Protein AF-A0A439LH91-F1 (afdb_monomer)

Nearest PDB structures (foldseek):
  4nkg-assembly1_B  TM=7.938E-01  e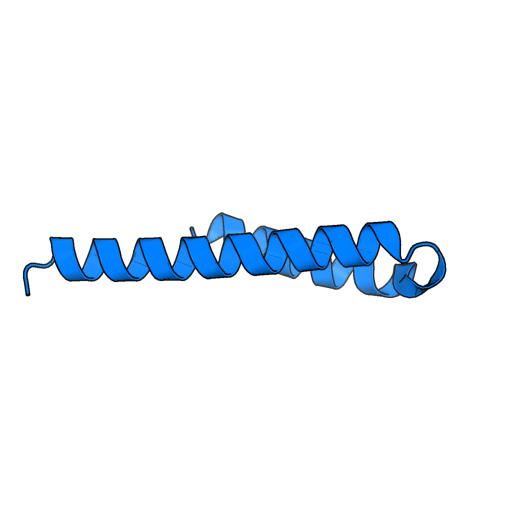=2.168E+00  Homo sapiens

Sequence (53 aa):
MSDLDKMRKKVRKLQLRAAIAKMALQDLVEGLPGKWADIQEVAEKTQAVYAEL

pLDDT: mean 87.81, std 5.09, range [59.19, 93.12]

Solvent-accessible surface area (backbone atoms only — not comparable to full-atom values): 2968 Å² total; per-residue (Å²): 131,58,70,67,56,54,49,53,53,50,52,55,52,34,51,52,50,34,54,52,33,52,50,54,44,50,57,42,62,73,43,56,79,82,42,59,85,49,48,61,60,45,48,51,55,29,51,53,40,56,73,72,90

Mean predicted aligned error: 5.01 Å

Structure (mmCIF, N/CA/C/O backbone):
data_AF-A0A439LH91-F1
#
_entry.id   AF-A0A439LH91-F1
#
loop_
_atom_site.group_PDB
_atom_site.id
_atom_site.type_symbol
_atom_site.label_atom_id
_atom_site.label_alt_id
_atom_site.label_comp_id
_atom_site.label_asym_id
_atom_site.label_ent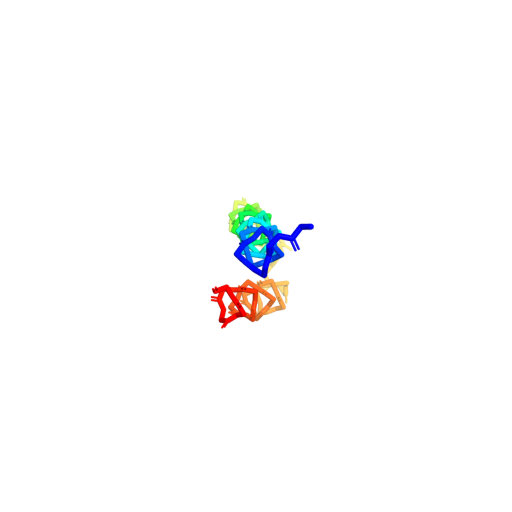ity_id
_atom_site.label_seq_id
_atom_site.pdbx_PDB_ins_code
_atom_site.Cartn_x
_atom_site.Cartn_y
_atom_site.Cartn_z
_atom_site.occupancy
_atom_site.B_iso_or_equiv
_atom_site.auth_seq_id
_atom_site.auth_comp_id
_atom_site.auth_asym_id
_atom_site.auth_atom_id
_atom_site.pdbx_PDB_model_num
ATOM 1 N N . MET A 1 1 ? -12.536 2.498 26.003 1.00 59.19 1 MET A N 1
ATOM 2 C CA . MET A 1 1 ? -12.421 3.029 24.625 1.00 59.19 1 MET A CA 1
ATOM 3 C C . MET A 1 1 ? -13.724 2.742 23.917 1.00 59.19 1 MET A C 1
ATOM 5 O O . MET A 1 1 ? -14.104 1.575 23.866 1.00 59.19 1 MET A O 1
ATOM 9 N N . SER A 1 2 ? -14.394 3.789 23.441 1.00 83.19 2 SER A N 1
ATOM 10 C CA . SER A 1 2 ? -15.626 3.661 22.661 1.00 83.19 2 SER A CA 1
ATOM 11 C C . SER A 1 2 ? -15.333 2.904 21.361 1.00 83.19 2 SER A C 1
ATOM 13 O O . SER A 1 2 ? -14.207 2.944 20.856 1.00 83.19 2 SER A O 1
ATOM 15 N N . ASP A 1 3 ? -16.316 2.211 20.793 1.00 84.12 3 ASP A N 1
ATOM 16 C CA . ASP A 1 3 ?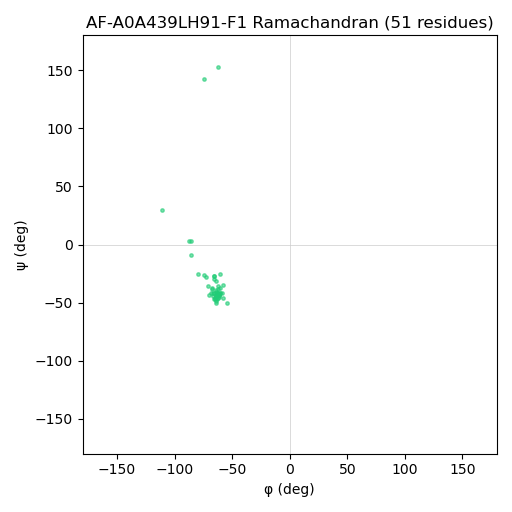 -16.148 1.558 19.491 1.00 84.12 3 ASP A CA 1
ATOM 17 C C . ASP A 1 3 ? -15.812 2.564 18.375 1.00 84.12 3 ASP A C 1
ATOM 19 O O . ASP A 1 3 ? -15.067 2.231 17.450 1.00 84.12 3 ASP A O 1
ATOM 23 N N . LEU A 1 4 ? -16.204 3.834 18.542 1.00 84.38 4 LEU A N 1
ATOM 24 C CA . LEU A 1 4 ? -15.771 4.946 17.688 1.00 84.38 4 LEU A CA 1
ATOM 25 C C . LEU A 1 4 ? -14.254 5.189 17.741 1.00 84.38 4 LEU A C 1
ATOM 27 O O . LEU A 1 4 ? -13.640 5.451 16.705 1.00 84.38 4 LEU A O 1
ATOM 31 N N . ASP A 1 5 ? -13.620 5.052 18.909 1.00 86.81 5 ASP A N 1
ATOM 32 C CA . ASP A 1 5 ? -12.163 5.202 19.036 1.00 86.81 5 ASP A CA 1
ATOM 33 C C . ASP A 1 5 ? -11.427 4.065 18.322 1.00 86.81 5 ASP A C 1
ATOM 35 O O . ASP A 1 5 ? -10.386 4.278 17.691 1.00 86.81 5 ASP A O 1
ATOM 39 N N . LYS A 1 6 ? -11.973 2.844 18.394 1.00 87.25 6 LYS A N 1
ATOM 40 C CA . LYS A 1 6 ? -11.421 1.678 17.692 1.00 87.25 6 LYS A CA 1
ATOM 41 C C . LYS A 1 6 ? -11.548 1.846 16.179 1.00 87.25 6 LYS A C 1
ATOM 43 O O . LYS A 1 6 ? -10.575 1.591 15.469 1.00 87.2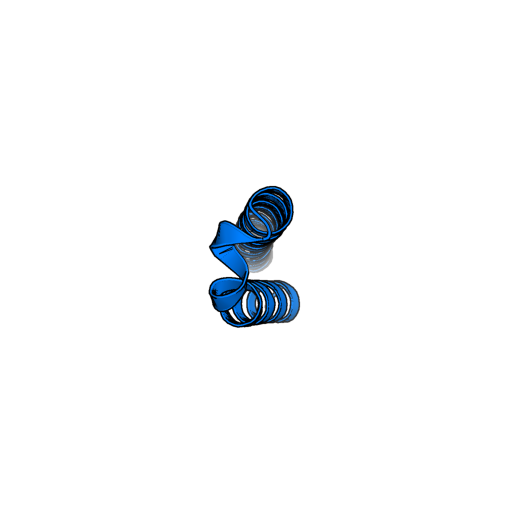5 6 LYS A O 1
ATOM 48 N N . MET A 1 7 ? -12.702 2.307 15.687 1.00 86.88 7 MET A N 1
ATOM 49 C CA . MET A 1 7 ? -12.903 2.589 14.260 1.00 86.88 7 MET A CA 1
ATOM 50 C C . MET A 1 7 ? -11.972 3.698 13.769 1.00 86.88 7 MET A C 1
ATOM 52 O O . MET A 1 7 ? -11.268 3.502 12.781 1.00 86.88 7 MET A O 1
ATOM 56 N N . ARG A 1 8 ? -11.861 4.815 14.498 1.00 87.62 8 ARG A N 1
ATOM 57 C CA . ARG A 1 8 ? -10.957 5.917 14.133 1.00 87.62 8 ARG A CA 1
ATOM 58 C C . ARG A 1 8 ? -9.498 5.461 14.048 1.00 87.62 8 ARG A C 1
ATOM 60 O O . ARG A 1 8 ? -8.791 5.842 13.117 1.00 87.62 8 ARG A O 1
ATOM 67 N N . LYS A 1 9 ? -9.038 4.621 14.984 1.00 90.38 9 LYS A N 1
ATOM 68 C CA . LYS A 1 9 ? -7.684 4.039 14.937 1.00 90.38 9 LYS A CA 1
ATOM 69 C C . LYS A 1 9 ? -7.481 3.130 13.724 1.00 90.38 9 LYS A C 1
ATOM 71 O O . LYS A 1 9 ? -6.416 3.189 13.113 1.00 90.38 9 LYS A O 1
ATOM 76 N N . LYS A 1 10 ? -8.481 2.316 13.365 1.00 88.25 10 LYS A N 1
ATOM 77 C CA . LYS A 1 10 ? -8.432 1.454 12.173 1.00 88.25 10 LYS A CA 1
ATOM 78 C C . LYS A 1 10 ? -8.351 2.276 10.887 1.00 88.25 10 LYS A C 1
ATOM 80 O O . LYS A 1 10 ? -7.415 2.072 10.123 1.00 88.25 10 LYS A O 1
ATOM 85 N N . VAL A 1 11 ? -9.236 3.259 10.711 1.00 90.62 11 VAL A N 1
ATOM 86 C CA . VAL A 1 11 ? -9.229 4.153 9.537 1.00 90.62 11 VAL A CA 1
ATOM 87 C C . VAL A 1 11 ? -7.892 4.880 9.420 1.00 90.62 11 VAL A C 1
ATOM 89 O O . VAL A 1 11 ? -7.276 4.869 8.363 1.00 90.62 11 VAL A O 1
ATOM 92 N N . ARG A 1 12 ? -7.362 5.428 10.521 1.00 91.12 12 ARG A N 1
ATOM 93 C CA . ARG A 1 12 ? -6.062 6.117 10.500 1.00 91.12 12 ARG A CA 1
ATOM 94 C C . ARG A 1 12 ? -4.907 5.190 10.100 1.00 91.12 12 ARG A C 1
ATOM 96 O O . ARG A 1 12 ? -3.981 5.622 9.420 1.00 91.12 12 ARG A O 1
ATOM 103 N N . LYS A 1 13 ? -4.958 3.916 10.504 1.00 91.19 13 LYS A N 1
ATOM 104 C CA . LYS A 1 13 ? -3.972 2.902 10.104 1.00 91.19 13 LYS A CA 1
ATOM 105 C C . LYS A 1 13 ? -4.072 2.575 8.611 1.00 91.19 13 LYS A C 1
ATOM 107 O O . LYS A 1 13 ? -3.038 2.451 7.961 1.00 91.19 13 LYS A O 1
ATOM 112 N N . LEU A 1 14 ? -5.288 2.459 8.080 1.00 91.19 14 LEU A N 1
ATOM 113 C CA . LEU A 1 14 ? -5.533 2.222 6.655 1.00 91.19 14 LEU A CA 1
ATOM 114 C C . LEU A 1 14 ? -5.092 3.424 5.808 1.00 91.19 14 LEU A C 1
ATOM 116 O O . LEU A 1 14 ? -4.389 3.245 4.821 1.00 91.19 14 LEU A O 1
ATOM 120 N N . GLN A 1 15 ? -5.363 4.650 6.263 1.00 90.69 15 GLN A N 1
ATOM 121 C CA . GLN A 1 15 ? -4.907 5.876 5.599 1.00 90.69 15 GLN A CA 1
ATOM 122 C C . GLN A 1 15 ? -3.380 5.956 5.513 1.00 90.69 15 GLN A C 1
ATOM 124 O O . GLN A 1 15 ? -2.840 6.319 4.470 1.00 90.69 15 GLN A O 1
ATOM 129 N N . LEU A 1 16 ? -2.673 5.584 6.587 1.00 93.06 16 LEU A N 1
ATOM 130 C CA . LEU A 1 16 ? -1.211 5.546 6.579 1.00 93.06 16 LEU A CA 1
ATOM 131 C C . LEU A 1 16 ? -0.685 4.523 5.560 1.00 93.06 16 LEU A C 1
ATOM 133 O O . LEU A 1 16 ? 0.244 4.818 4.815 1.00 93.06 16 LEU A O 1
ATOM 137 N N . ARG A 1 17 ? -1.296 3.332 5.501 1.00 90.81 17 ARG A N 1
ATOM 138 C CA . ARG A 1 17 ? -0.930 2.296 4.523 1.00 90.81 17 ARG A CA 1
ATOM 139 C C . ARG A 1 17 ? -1.170 2.767 3.090 1.00 90.81 17 ARG A C 1
ATOM 141 O O . ARG A 1 17 ? -0.302 2.565 2.248 1.00 90.81 17 ARG A O 1
ATOM 148 N N . ALA A 1 18 ? -2.300 3.423 2.831 1.00 90.81 18 ALA A N 1
ATOM 149 C CA . ALA A 1 18 ? -2.627 3.969 1.516 1.00 90.81 18 ALA A CA 1
ATOM 150 C C . ALA A 1 18 ? -1.618 5.041 1.081 1.00 90.81 18 ALA A C 1
ATOM 152 O O . ALA A 1 18 ? -1.152 5.025 -0.056 1.00 90.81 18 ALA A O 1
ATOM 153 N N . ALA A 1 19 ? -1.204 5.919 2.002 1.00 91.81 19 ALA A N 1
ATOM 154 C CA . ALA A 1 19 ? -0.166 6.911 1.734 1.00 91.81 19 ALA A CA 1
ATOM 155 C C . ALA A 1 19 ? 1.183 6.260 1.374 1.00 91.81 19 ALA A C 1
ATOM 157 O O . ALA A 1 19 ? 1.810 6.670 0.401 1.00 91.81 19 ALA A O 1
ATOM 158 N N . ILE A 1 20 ? 1.596 5.216 2.102 1.00 91.81 20 ILE A N 1
ATOM 159 C CA . ILE A 1 20 ? 2.833 4.469 1.814 1.00 91.81 20 ILE A CA 1
ATOM 160 C C . ILE A 1 20 ? 2.762 3.798 0.437 1.00 91.81 20 ILE A C 1
ATOM 162 O O . ILE A 1 20 ? 3.707 3.902 -0.340 1.00 91.81 20 ILE A O 1
ATOM 166 N N . ALA A 1 21 ? 1.645 3.142 0.115 1.00 90.12 21 ALA A N 1
ATOM 167 C CA . ALA A 1 21 ? 1.475 2.475 -1.174 1.00 90.12 21 ALA A CA 1
ATOM 168 C C . ALA A 1 21 ? 1.490 3.475 -2.343 1.00 90.12 21 ALA A C 1
ATOM 170 O O . ALA A 1 21 ? 2.131 3.235 -3.362 1.00 90.12 21 ALA A O 1
ATOM 171 N N . LYS A 1 22 ? 0.875 4.651 -2.158 1.00 90.25 22 LYS A N 1
ATOM 172 C CA . LYS A 1 22 ? 0.935 5.746 -3.132 1.00 90.25 22 LYS A CA 1
ATOM 173 C C . LYS A 1 22 ? 2.364 6.245 -3.361 1.00 90.25 22 LYS A C 1
ATOM 175 O O . LYS A 1 22 ? 2.733 6.474 -4.508 1.00 90.25 22 LYS A O 1
ATOM 180 N N . MET A 1 23 ? 3.154 6.408 -2.298 1.00 93.12 23 MET A N 1
ATOM 181 C CA . MET A 1 23 ? 4.561 6.808 -2.428 1.00 93.12 23 MET A CA 1
ATOM 182 C C . MET A 1 23 ? 5.373 5.743 -3.171 1.00 93.12 23 MET A C 1
ATOM 184 O O . MET A 1 23 ? 6.080 6.079 -4.109 1.00 93.12 23 MET A O 1
ATOM 188 N N . ALA A 1 24 ? 5.183 4.460 -2.848 1.00 89.44 24 ALA A N 1
ATOM 189 C CA . ALA A 1 24 ? 5.853 3.364 -3.547 1.00 89.44 24 ALA A CA 1
ATOM 190 C C . ALA A 1 24 ? 5.506 3.313 -5.046 1.00 89.44 24 ALA A C 1
ATOM 192 O O . ALA A 1 24 ? 6.373 3.034 -5.872 1.00 89.44 24 ALA A O 1
ATOM 193 N N . LEU A 1 25 ? 4.251 3.607 -5.406 1.00 89.88 25 LEU A N 1
ATOM 194 C CA . LEU A 1 25 ? 3.833 3.709 -6.803 1.00 89.88 25 LEU A CA 1
ATOM 195 C C . LEU A 1 25 ? 4.510 4.891 -7.510 1.00 89.88 25 LEU A C 1
ATOM 197 O O . LEU A 1 25 ? 4.952 4.742 -8.645 1.00 89.88 25 LEU A O 1
ATOM 201 N N . GLN A 1 26 ? 4.621 6.044 -6.847 1.00 91.25 26 GLN A N 1
ATOM 202 C CA . GLN A 1 26 ? 5.320 7.204 -7.400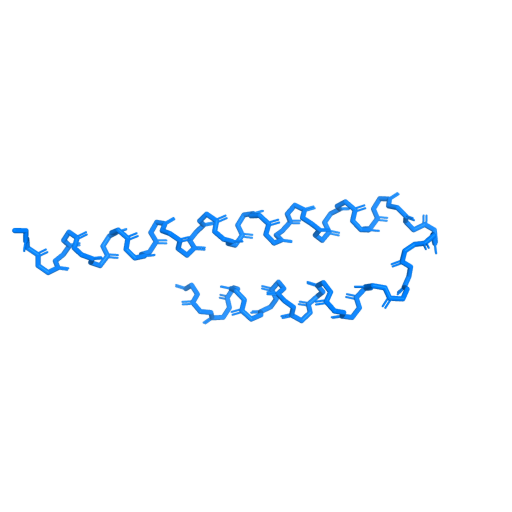 1.00 91.25 26 GLN A CA 1
ATOM 203 C C . GLN A 1 26 ? 6.816 6.918 -7.604 1.00 91.25 26 GLN A C 1
ATOM 205 O O . GLN A 1 26 ? 7.318 7.119 -8.708 1.00 91.25 26 GLN A O 1
ATOM 210 N N . ASP A 1 27 ? 7.496 6.366 -6.596 1.00 90.69 27 ASP A N 1
ATOM 211 C CA . ASP A 1 27 ? 8.916 5.989 -6.667 1.00 90.69 27 ASP A CA 1
ATOM 212 C C . ASP A 1 27 ? 9.186 4.991 -7.803 1.00 90.69 27 ASP A C 1
ATOM 214 O O . ASP A 1 27 ? 10.243 4.995 -8.440 1.00 90.69 27 ASP A O 1
ATOM 218 N N . LEU A 1 28 ? 8.225 4.103 -8.060 1.00 89.12 28 LEU A N 1
ATOM 219 C CA . LEU A 1 28 ? 8.313 3.137 -9.140 1.00 89.12 28 LEU A CA 1
ATOM 220 C C . LEU A 1 28 ? 8.200 3.804 -10.513 1.00 89.12 28 LEU A C 1
ATOM 222 O O . LEU A 1 28 ? 8.989 3.475 -11.397 1.00 89.12 28 LEU A O 1
ATOM 226 N N . VAL A 1 29 ? 7.272 4.751 -10.679 1.00 89.31 29 VAL A N 1
ATOM 227 C CA . VAL A 1 29 ? 7.106 5.526 -11.921 1.00 89.31 29 VAL A CA 1
ATOM 228 C C . VAL A 1 29 ? 8.349 6.370 -12.208 1.00 89.31 29 VAL A C 1
ATOM 230 O O . VAL A 1 29 ? 8.812 6.400 -13.347 1.00 89.31 29 VAL A O 1
ATOM 233 N N . GLU A 1 30 ? 8.928 7.001 -11.186 1.00 90.38 30 GLU A N 1
ATOM 234 C CA . GLU A 1 30 ? 10.163 7.791 -11.308 1.00 90.38 30 GLU A CA 1
ATOM 235 C C . GLU A 1 30 ? 11.385 6.928 -11.680 1.00 90.38 30 GLU A C 1
ATOM 237 O O . GLU A 1 30 ? 12.312 7.409 -12.329 1.00 90.38 30 GLU A O 1
ATOM 242 N N . GLY A 1 31 ? 11.378 5.639 -11.320 1.00 85.62 31 GLY A N 1
ATOM 243 C CA . GLY A 1 31 ? 12.437 4.676 -11.639 1.00 85.62 31 GLY A CA 1
ATOM 244 C C . GLY A 1 31 ? 12.314 3.988 -13.006 1.00 85.62 31 GLY A C 1
ATOM 245 O O . GLY A 1 31 ? 13.109 3.090 -13.308 1.00 85.62 31 GLY A O 1
ATOM 246 N N . LEU A 1 32 ? 11.322 4.342 -13.827 1.00 85.38 32 LEU A N 1
ATOM 247 C CA . LEU A 1 32 ? 11.148 3.752 -15.155 1.00 85.38 32 LEU A CA 1
ATOM 248 C C . LEU A 1 32 ? 12.188 4.288 -16.157 1.00 85.38 32 LEU A C 1
ATOM 250 O O . LEU A 1 32 ? 12.537 5.466 -16.117 1.00 85.38 32 LEU A O 1
ATOM 254 N N . PRO A 1 33 ? 12.693 3.436 -17.074 1.00 81.12 33 PRO A N 1
ATOM 255 C CA . PRO A 1 33 ? 12.223 2.081 -17.386 1.00 81.12 33 PRO A CA 1
ATOM 256 C C . PRO A 1 33 ? 12.830 0.951 -16.530 1.00 81.12 33 PRO A C 1
ATOM 258 O O . PRO A 1 33 ? 12.512 -0.207 -16.769 1.00 81.12 33 PRO A O 1
ATOM 261 N N . GLY A 1 34 ? 13.680 1.228 -15.536 1.00 82.94 34 GLY A N 1
ATOM 262 C CA . GLY A 1 34 ? 14.429 0.196 -14.798 1.00 82.94 34 GLY A CA 1
ATOM 263 C C . GLY A 1 34 ? 13.580 -0.766 -13.954 1.00 82.94 34 GLY A C 1
ATOM 264 O O . GLY A 1 34 ? 13.955 -1.924 -13.800 1.00 82.94 34 GLY A O 1
ATOM 265 N N . LYS A 1 35 ? 12.426 -0.315 -13.445 1.00 79.12 35 LYS A N 1
ATOM 266 C CA . LYS A 1 35 ? 11.540 -1.086 -12.543 1.00 79.12 35 LYS A CA 1
ATOM 267 C C . LYS A 1 35 ? 10.205 -1.502 -13.174 1.00 79.12 35 LYS A C 1
ATOM 269 O O . LYS A 1 35 ? 9.186 -1.611 -12.500 1.00 79.12 35 LYS A O 1
ATOM 274 N N . TRP A 1 36 ? 10.185 -1.707 -14.488 1.00 81.94 36 TRP A N 1
ATOM 275 C CA 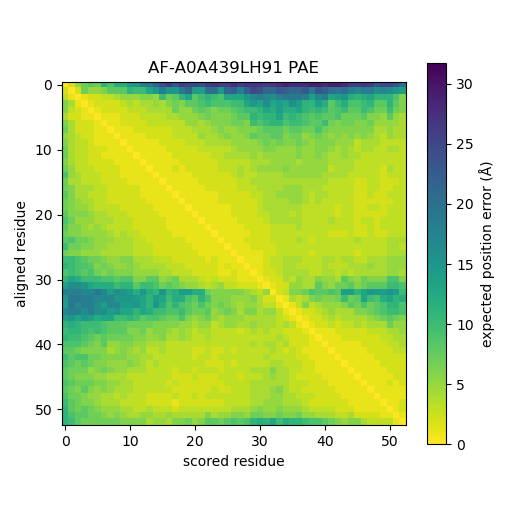. TRP A 1 36 ? 8.952 -1.989 -15.231 1.00 81.94 36 TRP A CA 1
ATOM 276 C C . TRP A 1 36 ? 8.272 -3.316 -14.844 1.00 81.94 36 TRP A C 1
ATOM 278 O O . TRP A 1 36 ? 7.047 -3.399 -14.867 1.00 81.94 36 TRP A O 1
ATOM 288 N N . 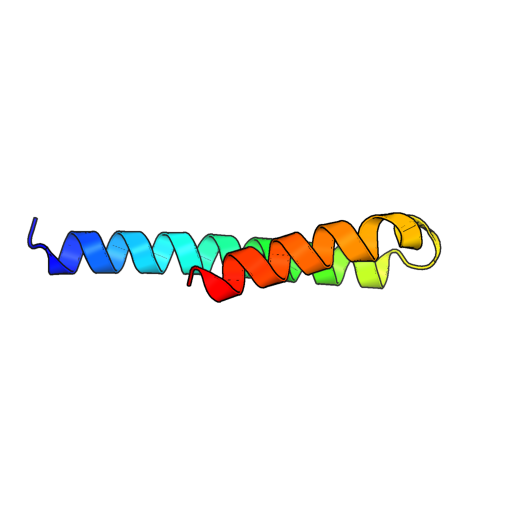ALA A 1 37 ? 9.043 -4.331 -14.446 1.00 86.81 37 ALA A N 1
ATOM 289 C CA . ALA A 1 37 ? 8.509 -5.621 -14.001 1.00 86.81 37 ALA A CA 1
ATOM 290 C C . ALA A 1 37 ? 7.701 -5.511 -12.692 1.00 86.81 37 ALA A C 1
ATOM 292 O O .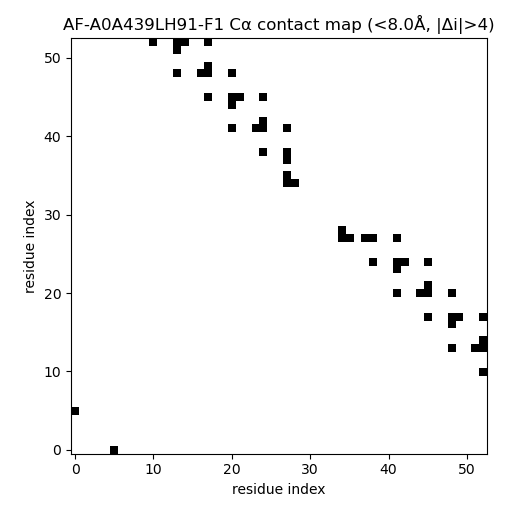 ALA A 1 37 ? 6.762 -6.273 -12.478 1.00 86.81 37 ALA A O 1
ATOM 293 N N . ASP A 1 38 ? 8.016 -4.512 -11.865 1.00 87.00 38 ASP A N 1
ATOM 294 C CA . ASP A 1 38 ? 7.402 -4.314 -10.552 1.00 87.00 38 ASP A CA 1
ATOM 295 C C . ASP A 1 38 ? 6.085 -3.511 -10.644 1.00 87.00 38 ASP A C 1
ATOM 297 O O . ASP A 1 38 ? 5.356 -3.408 -9.655 1.00 87.00 38 ASP A O 1
ATOM 301 N N . ILE A 1 39 ? 5.756 -2.937 -11.820 1.00 87.94 39 ILE A N 1
ATOM 302 C CA . ILE A 1 39 ? 4.563 -2.088 -12.020 1.00 87.94 39 ILE A CA 1
ATOM 303 C C . ILE A 1 39 ? 3.304 -2.826 -11.572 1.00 87.94 39 ILE A C 1
ATOM 305 O O . ILE A 1 39 ? 2.504 -2.272 -10.819 1.00 87.94 39 ILE A O 1
ATOM 309 N N . GLN A 1 40 ? 3.121 -4.062 -12.040 1.00 89.00 40 GLN A N 1
ATOM 310 C CA . GLN A 1 40 ? 1.905 -4.822 -11.773 1.00 89.00 40 GLN A CA 1
ATOM 311 C C . GLN A 1 40 ? 1.764 -5.128 -10.279 1.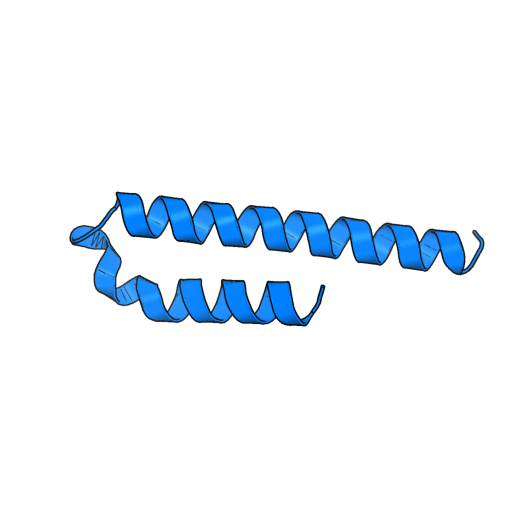00 89.00 40 GLN A C 1
ATOM 313 O O . GLN A 1 40 ? 0.714 -4.871 -9.695 1.00 89.00 40 GLN A O 1
ATOM 318 N N . GLU A 1 41 ? 2.839 -5.585 -9.638 1.00 89.38 41 GLU A N 1
ATOM 319 C CA . GLU A 1 41 ? 2.827 -5.926 -8.215 1.00 89.38 41 GLU A CA 1
ATOM 320 C C . GLU A 1 41 ? 2.565 -4.694 -7.333 1.00 89.38 41 GLU A C 1
ATOM 322 O O . GLU A 1 41 ? 1.761 -4.745 -6.397 1.00 89.38 41 GLU A O 1
ATOM 327 N N . VAL A 1 42 ? 3.219 -3.565 -7.621 1.00 88.69 42 VAL A N 1
ATOM 328 C CA . VAL A 1 42 ? 3.039 -2.329 -6.846 1.00 88.69 42 VAL A CA 1
ATOM 329 C C . VAL A 1 42 ? 1.661 -1.715 -7.096 1.00 88.69 42 VAL A C 1
ATOM 331 O O . VAL A 1 42 ? 1.041 -1.214 -6.152 1.00 88.69 42 VAL A O 1
ATOM 334 N N . ALA A 1 43 ? 1.134 -1.799 -8.319 1.00 89.00 43 ALA A N 1
ATOM 335 C CA . ALA A 1 43 ? -0.218 -1.352 -8.638 1.00 89.00 43 ALA A CA 1
ATOM 336 C C . ALA A 1 43 ? -1.285 -2.196 -7.924 1.00 89.00 43 ALA A C 1
ATOM 338 O O . ALA A 1 43 ? -2.176 -1.627 -7.294 1.00 89.00 43 ALA A O 1
ATOM 339 N N . GLU A 1 44 ? -1.168 -3.526 -7.951 1.00 90.44 44 GLU A N 1
ATOM 340 C CA . GLU A 1 44 ? -2.087 -4.439 -7.259 1.00 90.44 44 GLU A CA 1
ATOM 341 C C . GLU A 1 44 ? -2.063 -4.215 -5.742 1.00 90.44 44 GLU A C 1
ATOM 343 O O . GLU A 1 44 ? -3.114 -4.067 -5.117 1.00 90.44 44 GLU A O 1
ATOM 348 N N . LYS A 1 45 ? -0.872 -4.086 -5.139 1.00 88.88 45 LYS A N 1
ATOM 349 C CA . LYS A 1 45 ? -0.740 -3.767 -3.706 1.00 88.88 45 LYS A CA 1
ATOM 350 C C . LYS A 1 45 ? -1.366 -2.422 -3.358 1.00 88.88 45 LYS A C 1
ATOM 352 O O . LYS A 1 45 ? -2.037 -2.305 -2.334 1.00 88.88 45 LYS A O 1
ATOM 357 N N . THR A 1 46 ? -1.163 -1.409 -4.198 1.00 90.75 46 THR A N 1
ATOM 358 C CA . THR A 1 46 ? -1.751 -0.083 -3.978 1.00 90.75 46 THR A CA 1
ATOM 359 C C . THR A 1 46 ? -3.269 -0.148 -4.074 1.00 90.75 46 THR A C 1
ATOM 361 O O . THR A 1 46 ? -3.958 0.327 -3.175 1.00 90.75 46 THR A O 1
ATOM 364 N N . GLN A 1 47 ? -3.801 -0.806 -5.101 1.00 90.81 47 GLN A N 1
ATOM 365 C CA . GLN A 1 47 ? -5.237 -0.956 -5.304 1.00 90.81 47 GLN A CA 1
ATOM 366 C C . GLN A 1 47 ? -5.904 -1.737 -4.161 1.00 90.81 47 GLN A C 1
ATOM 368 O O . GLN A 1 47 ? -6.925 -1.282 -3.649 1.00 90.81 47 GLN A O 1
ATOM 373 N N . ALA A 1 48 ? -5.297 -2.826 -3.685 1.00 90.88 48 ALA A N 1
ATOM 374 C CA . ALA A 1 48 ? -5.805 -3.592 -2.549 1.00 90.88 48 ALA A CA 1
ATOM 375 C C . ALA A 1 48 ? -5.873 -2.757 -1.258 1.00 90.88 48 ALA A C 1
ATOM 377 O O . ALA A 1 48 ? -6.874 -2.792 -0.545 1.00 90.88 48 ALA A O 1
ATOM 378 N N . VAL A 1 49 ? -4.837 -1.960 -0.973 1.00 90.56 49 VAL A N 1
ATOM 379 C CA . VAL A 1 49 ? -4.796 -1.102 0.223 1.00 90.56 49 VAL A CA 1
ATOM 380 C C . VAL A 1 49 ? -5.831 0.022 0.150 1.00 90.56 49 VAL A C 1
ATOM 382 O O . VAL A 1 49 ? -6.445 0.350 1.163 1.00 90.56 49 VAL A O 1
ATOM 385 N N . TYR A 1 50 ? -6.042 0.605 -1.031 1.00 86.88 50 TYR A N 1
ATOM 386 C CA . TYR A 1 50 ? -7.080 1.619 -1.234 1.00 86.88 50 TYR A CA 1
ATOM 387 C C . TYR A 1 50 ? -8.498 1.036 -1.229 1.00 86.88 50 TYR A C 1
ATOM 389 O O . TYR A 1 50 ? -9.419 1.750 -0.858 1.00 86.88 50 TYR A O 1
ATOM 397 N N . ALA A 1 51 ? -8.681 -0.229 -1.613 1.00 89.62 51 ALA A N 1
ATOM 398 C CA . ALA A 1 51 ? -9.968 -0.917 -1.522 1.00 89.62 51 ALA A CA 1
ATOM 399 C C . ALA A 1 51 ? -10.332 -1.322 -0.079 1.00 89.62 51 ALA A C 1
ATOM 401 O O . ALA A 1 51 ? -11.511 -1.463 0.235 1.00 89.62 51 ALA A O 1
ATOM 402 N N . GLU A 1 52 ? -9.335 -1.531 0.790 1.00 84.94 52 GLU A N 1
ATOM 403 C CA . GLU A 1 52 ? -9.530 -1.833 2.218 1.00 84.94 52 GLU A CA 1
ATOM 404 C C . GLU A 1 52 ? -9.836 -0.575 3.058 1.00 84.94 52 GLU A C 1
ATOM 406 O O . GLU A 1 52 ? -10.436 -0.689 4.129 1.00 84.94 52 GLU A O 1
ATOM 411 N N . LEU A 1 53 ? -9.396 0.605 2.600 1.00 81.38 53 LEU A N 1
ATOM 412 C CA . LEU A 1 53 ? -9.598 1.904 3.258 1.00 81.38 53 LEU A CA 1
ATOM 413 C C . LEU A 1 53 ? -11.039 2.418 3.117 1.00 81.38 53 LEU A C 1
ATOM 415 O O . LEU A 1 53 ? -11.581 2.842 4.167 1.00 81.38 53 LEU A O 1
#

Foldseek 3Di:
DPVVVVVVVVVVVLVVQLVVLVVVQVVQVVPPPVNVVCNVVSVVSNVVSVVVD

Radius of gyration: 14.23 Å; Cα contacts (8 Å, |Δi|>4): 27; chains: 1; bounding box: 31×14×42 Å

Secondary structure (DSSP, 8-state):
--HHHHHHHHHHHHHHHHHHHHHHHHHHHHTTTTTGGGHHHHHHHHHHHHHH-